Protein 3H0X (pdb70)

InterPro domains:
  IPR013126 Heat shock protein 70 family [PF00012] (52-654)
  IPR013126 Heat shock protein 70 family [PTHR19375] (52-611)
  IPR018181 Heat shock protein 70, conserved site [PS00297] (55-62)
  IPR018181 Heat shock protein 70, conserved site [PS00329] (242-255)
  IPR018181 Heat shock protein 70, conserved site [PS01036] (379-393)
  IPR029047 Heat shock protein 70kD, peptide-binding domain superfamily [G3DSA:2.60.34.10] (428-582)
  IPR029047 Heat shock protein 70kD, peptide-binding domain superfamily [SSF100920] (429-586)
  IPR029048 Heat shock protein 70kD, C-terminal domain superfamily [G3DSA:1.20.1270.10] (583-655)
  IPR029048 Heat shock protein 70kD, C-terminal domain superfamily [SSF100934] (580-661)
  IPR042050 Endoplasmic reticulum chaperone BIP, nucleotide-binding domain [cd10241] (50-425)
  IPR043129 ATPase, nucleotide binding domain [SSF53067] (50-233)
  IPR043129 ATPase, nucleotide binding domain [SSF53067] (235-427)

Radius of gyration: 16.12 Å; Cα contacts (8 Å, |Δi|>4): 324; chains: 1; bounding box: 38×28×43 Å

Secondary structure (DSSP, 8-state):
--B-SS-EEEEETTTEEEEEE-TT-BSSEEEEEEE--SSTT---EEEEEEESS-SBGGGSEEEEEEEE-------TT-S-EEEEEEE-TTSEEEEEEEETTT--EEEEEEE--TT---HHHHHHHHHHHHHTHHHHHHHHHHHH-S----

Organism: Saccharomyces cerevisiae (strain ATCC 204508 / S288c) (NCBI:txid559292)

GO terms:
  GO:0005783 endoplasmic reticulum (C, IDA)
  GO:0016887 ATP hydrolysis activity (F, IDA)
  GO:0034099 luminal surveillance complex (C, IDA)
  GO:0031204 post-translational protein targeting to membrane, translocation (P, IDA)
  GO:0070880 fungal-type cell wall beta-glucan biosynthetic process (P, IGI)
  GO:0000742 karyogamy involved in conjugation with cellular fusion (P, IMP)
  GO:0036503 ERAD pathway (P, IMP)
  GO:0031204 post-translational protein targeting to membrane, translocation (P, IMP)
  GO:0006616 SRP-dependent cotranslational protein targeting to membrane, translocation (P, IMP)
  GO:0070972 protein localization to endoplasmic reticulum (P, IMP)
  GO:0006986 response to unfolded protein (P, IMP)
  GO:0015450 protein-transporting ATPase activity (F, IDA)
  GO:0005515 protein binding (F, IPI)

Sequence (150 aa):
ADDVNALTLGIETTGGVMTPLIKRNTAIPTKKSQIFSTAVDNQPTVMIKVYEGERAMSKDNNLLGKFELTGIIPPAPRGVPQIEVTFALDANGILKVSSATDKGTGKKSESITTIITNDKGRLTQEEEIDRMVEEEAEKFASEDASIKAKVESSRNNKLEE

B-factor: mean 27.18, std 6.75, range [13.74, 62.85]

Foldseek 3Di:
DQWALWFKAWQDPLQFGDTQGHGPDHPQDKGKDKDWADAFQDFKDKTWMFTADFGGRVVTHTFDIDMQGGDGGDGTPPWIWMWMWGAHSVQKIKIKIAGPVPRRIDIDITGPPPVVDDNVRSVVRVVVNVVCVVVRVVSVCVSPDPPDDD

Solvent-accessible surface area: 8669 Å² total; per-residue (Å²): 147,82,49,2,10,9,12,0,0,5,45,31,107,35,24,3,9,28,57,10,0,152,96,107,33,72,22,101,23,150,90,51,73,69,38,39,9,38,78,80,91,36,83,42,14,79,5,46,0,19,9,3,32,43,25,14,2,172,57,20,84,78,26,10,124,26,73,0,58,44,5,68,105,22,85,109,42,85,16,84,1,54,0,20,0,32,2,53,63,128,14,64,0,103,0,24,0,35,5,127,71,78,54,88,57,75,53,38,91,26,50,8,22,137,62,156,45,79,114,99,76,21,62,142,78,25,92,94,14,117,163,55,52,91,107,7,60,61,64,75,66,134,41,78,45,188,123,102,176,203

CATH classification: 2.60.34.10

Nearest PDB structures (foldseek):
  3h0x-assembly1_A  TM=1.007E+00  e=5.805E-28  Saccharomyces cerevisiae
  4po2-assembly1_A  TM=9.477E-01  e=1.739E-20  Homo sapiens
  6jpv-assembly1_B-2  TM=8.948E-01  e=4.474E-21  Homo sapiens
  6k39-assembly1_A  TM=9.178E-01  e=3.337E-20  Homo sapiens
  7a4u-assembly1_A  TM=9.047E-01  e=6.760E-20  Cricetulus griseus

Structure (mmCIF, N/CA/C/O backbone):
data_3H0X
#
_entry.id   3H0X
#
_cell.length_a   41.846
_cell.length_b   103.113
_cell.length_c   80.792
_cell.angle_alpha   90.000
_cell.angle_beta   90.000
_cell.angle_gamma   90.000
#
_symmetry.space_group_name_H-M   'C 2 2 21'
#
loop_
_entity.id
_entity.type
_entity.pdbx_description
1 polymer '78 kDa glucose-regulated protein homolog'
2 water water
#
loop_
_atom_site.group_PDB
_atom_site.id
_atom_site.type_symbol
_atom_site.label_atom_id
_atom_site.label_alt_id
_atom_site.label_comp_id
_atom_site.label_asym_id
_atom_site.label_entity_id
_atom_site.label_seq_id
_atom_site.pdbx_PDB_ins_code
_atom_site.Cartn_x
_atom_site.Cartn_y
_atom_site.Cartn_z
_atom_site.occupancy
_atom_site.B_iso_or_equiv
_atom_site.auth_seq_id
_atom_site.auth_comp_id
_atom_site.auth_asym_id
_atom_site.auth_atom_id
_atom_site.pdbx_PDB_model_num
ATOM 1 N N . ALA A 1 3 ? 9.724 25.402 -15.991 1.00 28.93 437 ALA A N 1
ATOM 2 C CA . ALA A 1 3 ? 9.649 25.461 -14.503 1.00 28.92 437 ALA A CA 1
ATOM 3 C C . ALA A 1 3 ? 9.345 24.053 -13.914 1.00 28.68 437 ALA A C 1
ATOM 4 O O . ALA A 1 3 ? 8.163 23.707 -13.635 1.00 29.63 437 ALA A O 1
ATOM 6 N N . ASP A 1 4 ? 10.395 23.241 -13.743 1.00 27.69 438 ASP A N 1
ATOM 7 C CA A ASP A 1 4 ? 10.209 21.862 -13.278 0.60 27.46 438 ASP A CA 1
ATOM 8 C CA B ASP A 1 4 ? 10.252 21.854 -13.272 0.40 27.00 438 ASP A CA 1
ATOM 9 C C . ASP A 1 4 ? 10.040 21.756 -11.755 1.00 26.40 438 ASP A C 1
ATOM 10 O O . ASP A 1 4 ? 10.908 22.136 -10.965 1.00 24.36 438 ASP A O 1
ATOM 19 N N . VAL A 1 5 ? 8.896 21.207 -11.371 1.00 26.07 439 VAL A N 1
ATOM 20 C CA . VAL A 1 5 ? 8.477 21.094 -9.983 1.00 24.92 439 VAL A CA 1
ATOM 21 C C . VAL A 1 5 ? 7.805 19.733 -9.809 1.00 24.71 439 VAL A C 1
ATOM 22 O O . VAL A 1 5 ? 7.482 19.039 -10.801 1.00 24.99 439 VAL A O 1
ATOM 26 N N . ASN A 1 6 ? 7.573 19.349 -8.556 1.00 23.81 440 ASN A N 1
ATOM 27 C CA . ASN A 1 6 ? 6.694 18.202 -8.240 1.00 22.77 440 ASN A CA 1
ATOM 28 C C . ASN A 1 6 ? 5.210 18.590 -8.309 1.00 22.66 440 ASN A C 1
ATOM 29 O O . ASN A 1 6 ? 4.748 19.548 -7.658 1.00 22.84 440 ASN A O 1
ATOM 34 N N . ALA A 1 7 ? 4.458 17.841 -9.112 1.00 22.08 441 ALA A N 1
ATOM 35 C CA . ALA A 1 7 ? 3.024 18.102 -9.310 1.00 21.40 441 ALA A CA 1
ATOM 36 C C . ALA A 1 7 ? 2.234 18.088 -8.000 1.00 20.88 441 ALA A C 1
ATOM 37 O O . ALA A 1 7 ? 1.382 18.942 -7.786 1.00 19.35 441 ALA A O 1
ATOM 39 N N . LEU A 1 8 ? 2.539 17.097 -7.135 1.00 20.20 442 LEU A N 1
ATOM 40 C CA . LEU A 1 8 ? 1.747 16.824 -5.931 1.00 19.62 442 LEU A CA 1
ATOM 41 C C . LEU A 1 8 ? 2.647 16.744 -4.714 1.00 19.20 442 LEU A C 1
ATOM 42 O O . LEU A 1 8 ? 3.834 16.362 -4.827 1.00 19.28 442 LEU A O 1
ATOM 47 N N . THR A 1 9 ? 2.077 17.123 -3.564 1.00 18.18 443 THR A N 1
ATOM 48 C CA . THR A 1 9 ? 2.767 17.073 -2.280 1.00 18.38 443 THR A CA 1
ATOM 49 C C . THR A 1 9 ? 3.183 15.635 -1.945 1.00 19.35 443 THR A C 1
ATOM 50 O O . THR A 1 9 ? 2.413 14.722 -2.188 1.00 17.98 443 THR A O 1
ATOM 54 N N . LEU A 1 10 ? 4.382 15.488 -1.351 1.00 19.39 444 LEU A N 1
ATOM 55 C CA . LEU A 1 10 ? 4.996 14.224 -1.036 1.00 19.04 444 LEU A CA 1
ATOM 56 C C . LEU A 1 10 ? 5.301 14.253 0.465 1.00 19.67 444 LEU A C 1
ATOM 57 O O . LEU A 1 10 ? 5.823 15.260 0.980 1.00 20.35 444 LEU A O 1
ATOM 62 N N . GLY A 1 11 ? 4.884 13.201 1.193 1.00 18.57 445 GLY A N 1
ATOM 63 C CA . GLY A 1 11 ? 5.165 13.067 2.572 1.00 17.06 445 GLY A CA 1
ATOM 64 C C . GLY A 1 11 ? 5.081 11.659 3.089 1.00 17.27 445 GLY A C 1
ATOM 65 O O . GLY A 1 11 ? 5.092 10.678 2.324 1.00 14.34 445 GLY A O 1
ATOM 66 N N . ILE A 1 12 ? 5.050 11.555 4.414 1.00 17.70 446 ILE A N 1
ATOM 67 C CA . ILE A 1 12 ? 4.944 10.217 5.058 1.00 18.49 446 ILE A CA 1
ATOM 68 C C . ILE A 1 12 ? 3.803 10.195 6.050 1.00 17.87 446 ILE A C 1
ATOM 69 O O . ILE A 1 12 ? 3.348 11.242 6.526 1.00 18.43 446 ILE A O 1
ATOM 74 N N . GLU A 1 13 ? 3.342 8.997 6.387 1.00 17.47 447 GLU A N 1
ATOM 75 C CA . GLU A 1 13 ? 2.301 8.835 7.380 1.00 18.69 447 GLU A CA 1
ATOM 76 C C . GLU A 1 13 ? 2.915 8.898 8.758 1.00 20.31 447 GLU A C 1
ATOM 77 O O . GLU A 1 13 ? 3.899 8.171 9.058 1.00 21.07 447 GLU A O 1
ATOM 83 N N . THR A 1 14 ? 2.367 9.739 9.618 1.00 20.99 448 THR A N 1
ATOM 84 C CA . THR A 1 14 ? 2.820 9.778 11.013 1.00 22.31 448 THR A CA 1
ATOM 85 C C . THR A 1 14 ? 1.676 9.281 11.875 1.00 24.02 448 THR A C 1
ATOM 86 O O . THR A 1 14 ? 0.563 9.081 11.365 1.00 22.76 448 THR A O 1
ATOM 90 N N . THR A 1 15 ? 1.930 9.033 13.172 1.00 27.12 449 THR A N 1
ATOM 91 C CA . THR A 1 15 ? 0.903 8.336 13.990 1.00 28.46 449 THR A CA 1
ATOM 92 C C . THR A 1 15 ? -0.350 9.109 13.960 1.00 29.19 449 THR A C 1
ATOM 93 O O . THR A 1 15 ? -0.334 10.370 14.051 1.00 28.77 449 THR A O 1
ATOM 97 N N . GLY A 1 16 ? -1.422 8.341 13.816 1.00 28.30 450 GLY A N 1
ATOM 98 C CA . GLY A 1 16 ? -2.716 8.893 13.627 1.00 28.56 450 GLY A CA 1
ATOM 99 C C . GLY A 1 16 ? -3.266 8.631 12.266 1.00 26.97 450 GLY A C 1
ATOM 100 O O . GLY A 1 16 ? -4.393 8.966 12.022 1.00 28.31 450 GLY A O 1
ATOM 101 N N . GLY A 1 17 ? -2.455 8.103 11.351 1.00 24.93 451 GLY A N 1
ATOM 102 C CA . GLY A 1 17 ? -2.846 8.036 9.953 1.00 23.75 451 GLY A CA 1
ATOM 103 C C . GLY A 1 17 ? -2.807 9.443 9.347 1.00 22.00 451 GLY A C 1
ATOM 104 O O . GLY A 1 17 ? -3.565 9.741 8.454 1.00 21.11 451 GLY A O 1
ATOM 105 N N . VAL A 1 18 ? -1.912 10.278 9.868 1.00 22.40 452 VAL A N 1
ATOM 106 C CA . VAL A 1 18 ? -1.799 11.690 9.486 1.00 21.69 452 VAL A CA 1
ATOM 107 C C . VAL A 1 18 ? -0.742 11.852 8.388 1.00 21.75 452 VAL A C 1
ATOM 108 O O . VAL A 1 18 ? 0.312 11.278 8.466 1.00 21.34 452 VAL A O 1
ATOM 112 N N . MET A 1 19 ? -1.057 12.652 7.365 1.00 21.19 453 MET A N 1
ATOM 113 C CA . MET A 1 19 ? -0.079 13.020 6.323 1.00 21.76 453 MET A CA 1
ATOM 114 C C . MET A 1 19 ? 0.881 14.077 6.856 1.00 20.82 453 MET A C 1
ATOM 115 O O . MET A 1 19 ? 0.443 15.151 7.296 1.00 21.52 453 MET A O 1
ATOM 120 N N . THR A 1 20 ? 2.168 13.786 6.852 1.00 21.14 454 THR A N 1
ATOM 121 C CA . THR A 1 20 ? 3.226 14.773 7.169 1.00 21.86 454 THR A CA 1
ATOM 122 C C . THR A 1 20 ? 4.007 15.086 5.888 1.00 22.21 454 THR A C 1
ATOM 123 O O . THR A 1 20 ? 4.728 14.242 5.383 1.00 19.87 454 THR A O 1
ATOM 127 N N . PRO A 1 21 ? 3.837 16.308 5.351 1.00 22.26 455 PRO A N 1
ATOM 128 C CA . PRO A 1 21 ? 4.542 16.631 4.129 1.00 22.80 455 PRO A CA 1
ATOM 129 C C . PRO A 1 21 ? 6.027 16.815 4.317 1.00 22.00 455 PRO A C 1
ATOM 130 O O . PRO A 1 21 ? 6.457 17.430 5.267 1.00 20.85 455 PRO A O 1
ATOM 134 N N . LEU A 1 22 ? 6.793 16.271 3.375 1.00 22.82 456 LEU A N 1
ATOM 135 C CA . LEU A 1 22 ? 8.234 16.523 3.274 1.00 23.24 456 LEU A CA 1
ATOM 136 C C . LEU A 1 22 ? 8.531 17.504 2.112 1.00 22.95 456 LEU A C 1
ATOM 137 O O . LEU A 1 22 ? 9.371 18.374 2.253 1.00 22.69 456 LEU A O 1
ATOM 142 N N . ILE A 1 23 ? 7.882 17.314 0.959 1.00 22.24 457 ILE A N 1
ATOM 143 C CA . ILE A 1 23 ? 7.980 18.262 -0.154 1.00 21.49 457 ILE A CA 1
ATOM 144 C C . ILE A 1 23 ? 6.606 18.715 -0.571 1.00 22.10 457 ILE A C 1
ATOM 145 O O . ILE A 1 23 ? 5.847 17.964 -1.183 1.00 20.91 457 ILE A O 1
ATOM 150 N N . LYS A 1 24 ? 6.325 19.990 -0.351 1.00 22.68 458 LYS A N 1
ATOM 151 C CA . LYS A 1 24 ? 5.081 20.557 -0.783 1.00 23.99 458 LYS A CA 1
ATOM 152 C C . LYS A 1 24 ? 4.979 20.612 -2.301 1.00 23.33 458 LYS A C 1
ATOM 153 O O . LYS A 1 24 ? 5.999 20.687 -3.015 1.00 21.77 458 LYS A O 1
ATOM 159 N N . ARG A 1 25 ? 3.756 20.568 -2.801 1.00 22.22 459 ARG A N 1
ATOM 160 C CA . ARG A 1 25 ? 3.551 20.614 -4.244 1.00 23.01 459 ARG A CA 1
ATOM 161 C C . ARG A 1 25 ? 4.128 21.918 -4.796 1.00 22.48 459 ARG A C 1
ATOM 162 O O . ARG A 1 25 ? 4.197 22.918 -4.104 1.00 20.66 459 ARG A O 1
ATOM 170 N N . ASN A 1 26 ? 4.531 21.875 -6.051 1.00 22.14 460 ASN A N 1
ATOM 171 C CA . ASN A 1 26 ? 5.078 23.016 -6.728 1.00 22.43 460 ASN A CA 1
ATOM 172 C C . ASN A 1 26 ? 6.451 23.488 -6.275 1.00 22.23 460 ASN A C 1
ATOM 173 O O . ASN A 1 26 ? 6.794 24.650 -6.519 1.00 21.56 460 ASN A O 1
ATOM 178 N N . THR A 1 27 ? 7.254 22.586 -5.711 1.00 21.11 461 THR A N 1
ATOM 179 C CA . THR A 1 27 ? 8.609 22.912 -5.275 1.00 21.82 461 THR A CA 1
ATOM 180 C C . THR A 1 27 ? 9.546 22.673 -6.459 1.00 22.01 461 THR A C 1
ATOM 181 O O . THR A 1 27 ? 9.365 21.721 -7.198 1.00 21.06 461 THR A O 1
ATOM 185 N N . ALA A 1 28 ? 10.502 23.583 -6.658 1.00 22.45 462 ALA A N 1
ATOM 186 C CA . ALA A 1 28 ? 11.473 23.471 -7.743 1.00 22.77 462 ALA A CA 1
ATOM 187 C C . ALA A 1 28 ? 12.325 22.260 -7.472 1.00 23.00 462 ALA A C 1
ATOM 188 O O . ALA A 1 28 ? 12.752 22.002 -6.332 1.00 22.44 462 ALA A O 1
ATOM 190 N N . ILE A 1 29 ? 12.531 21.479 -8.521 1.00 23.41 463 ILE A N 1
ATOM 191 C CA . ILE A 1 29 ? 13.344 20.285 -8.411 1.00 24.11 463 ILE A CA 1
ATOM 192 C C . ILE A 1 29 ? 14.599 20.538 -9.281 1.00 23.71 463 ILE A C 1
ATOM 193 O O . ILE A 1 29 ? 14.525 21.246 -10.256 1.00 22.52 463 ILE A O 1
ATOM 198 N N . PRO A 1 30 ? 15.745 19.982 -8.903 1.00 23.80 464 PRO A N 1
ATOM 199 C CA . PRO A 1 30 ? 15.868 19.039 -7.798 1.00 24.48 464 PRO A CA 1
ATOM 200 C C . PRO A 1 30 ? 15.762 19.707 -6.420 1.00 24.54 464 PRO A C 1
ATOM 201 O O . PRO A 1 30 ? 15.949 20.911 -6.290 1.00 24.07 464 PRO A O 1
ATOM 205 N N . THR A 1 31 ? 15.441 18.914 -5.413 1.00 24.81 465 THR A N 1
ATOM 206 C CA . THR A 1 31 ? 15.273 19.423 -4.050 1.00 25.54 465 THR A CA 1
ATOM 207 C C . THR A 1 31 ? 15.514 18.255 -3.121 1.00 26.46 465 THR A C 1
ATOM 208 O O . THR A 1 31 ? 15.388 17.080 -3.534 1.00 26.22 465 THR A O 1
ATOM 212 N N . LYS A 1 32 ? 15.856 18.584 -1.873 1.00 25.95 466 LYS A N 1
ATOM 213 C CA . LYS A 1 32 ? 16.110 17.622 -0.834 1.00 26.51 466 LYS A CA 1
ATOM 214 C C . LYS A 1 32 ? 15.578 18.213 0.469 1.00 26.43 466 LYS A C 1
ATOM 215 O O . LYS A 1 32 ? 15.893 19.345 0.818 1.00 25.79 466 LYS A O 1
ATOM 221 N N . LYS A 1 33 ? 14.706 17.480 1.145 1.00 26.03 467 LYS A N 1
ATOM 222 C CA . LYS A 1 33 ? 14.120 17.922 2.406 1.00 25.85 467 LYS A CA 1
ATOM 223 C C . LYS A 1 33 ? 14.221 16.815 3.394 1.00 25.86 467 LYS A C 1
ATOM 224 O O . LYS A 1 33 ? 14.077 15.641 3.030 1.00 24.85 467 LYS A O 1
ATOM 230 N N . SER A 1 34 ? 14.462 17.192 4.640 1.00 25.37 468 SER A N 1
ATOM 231 C CA . SER A 1 34 ? 14.660 16.217 5.718 1.00 26.65 468 SER A CA 1
ATOM 232 C C . SER A 1 34 ? 13.923 16.665 6.949 1.00 26.50 468 SER A C 1
ATOM 233 O O . SER A 1 34 ? 13.770 17.865 7.176 1.00 25.78 468 SER A O 1
ATOM 236 N N . GLN A 1 35 ? 13.470 15.702 7.733 1.00 25.69 469 GLN A N 1
ATOM 237 C CA . GLN A 1 35 ? 12.888 15.947 9.040 1.00 26.47 469 GLN A CA 1
ATOM 238 C C . GLN A 1 35 ? 13.184 14.785 9.969 1.00 25.72 469 GLN A C 1
ATOM 239 O O . GLN A 1 35 ? 13.437 13.650 9.511 1.00 24.41 469 GLN A O 1
ATOM 245 N N . ILE A 1 36 ? 13.070 15.052 11.271 1.00 25.01 470 ILE A N 1
ATOM 246 C CA . ILE A 1 36 ? 13.398 14.060 12.274 1.00 25.64 470 ILE A CA 1
ATOM 247 C C . ILE A 1 36 ? 12.140 13.553 12.916 1.00 25.25 470 ILE A C 1
ATOM 248 O O . ILE A 1 36 ? 11.210 14.323 13.217 1.00 24.45 470 ILE A O 1
ATOM 253 N N . PHE A 1 37 ? 12.084 12.228 13.059 1.00 23.99 471 PHE A N 1
ATOM 254 C CA . PHE A 1 37 ? 10.922 11.543 13.633 1.00 24.47 471 PHE A CA 1
ATOM 255 C C . PHE A 1 37 ? 11.444 10.617 14.721 1.00 24.75 471 PHE A C 1
ATOM 256 O O . PHE A 1 37 ? 12.651 10.351 14.778 1.00 26.39 471 PHE A O 1
ATOM 264 N N . SER A 1 38 ? 10.547 10.137 15.565 1.00 25.00 472 SER A N 1
ATOM 265 C CA . SER A 1 38 ? 10.908 9.172 16.599 1.00 25.71 472 SER A CA 1
ATOM 266 C C . SER A 1 38 ? 9.888 8.086 16.594 1.00 25.68 472 SER A C 1
ATOM 267 O O . SER A 1 38 ? 8.971 8.087 15.773 1.00 25.97 472 SER A O 1
ATOM 270 N N . THR A 1 39 ? 10.052 7.144 17.507 1.00 25.69 473 THR A N 1
ATOM 271 C CA . THR A 1 39 ? 9.126 6.030 17.677 1.00 25.48 473 THR A CA 1
ATOM 272 C C . THR A 1 39 ? 7.940 6.467 18.484 1.00 25.55 473 THR A C 1
ATOM 273 O O . THR A 1 39 ? 8.033 7.463 19.220 1.00 26.63 473 THR A O 1
ATOM 277 N N . ALA A 1 40 ? 6.863 5.669 18.412 1.00 24.72 474 ALA A N 1
ATOM 278 C CA . ALA A 1 40 ? 5.558 5.951 19.041 1.00 24.91 474 ALA A CA 1
ATOM 279 C C . ALA A 1 40 ? 5.243 5.201 20.303 1.00 24.32 474 ALA A C 1
ATOM 280 O O . ALA A 1 40 ? 4.393 5.641 21.085 1.00 25.87 474 ALA A O 1
ATOM 282 N N . VAL A 1 41 ? 5.858 4.041 20.496 1.00 23.52 475 VAL A N 1
ATOM 283 C CA . VAL A 1 41 ? 5.657 3.268 21.701 1.00 22.67 475 VAL A CA 1
ATOM 284 C C . VAL A 1 41 ? 7.052 2.870 22.237 1.00 21.97 475 VAL A C 1
ATOM 285 O O . VAL A 1 41 ? 8.027 2.833 21.506 1.00 20.97 475 VAL A O 1
ATOM 289 N N . ASP A 1 42 ? 7.119 2.555 23.511 1.00 22.27 476 ASP A N 1
ATOM 290 C CA . ASP A 1 42 ? 8.404 2.204 24.142 1.00 22.04 476 ASP A CA 1
ATOM 291 C C . ASP A 1 42 ? 8.943 0.878 23.605 1.00 22.43 476 ASP A C 1
ATOM 292 O O . ASP A 1 42 ? 8.159 -0.085 23.391 1.00 22.90 476 ASP A O 1
ATOM 297 N N . ASN A 1 43 ? 10.260 0.824 23.379 1.00 21.53 477 ASN A N 1
ATOM 298 C CA . ASN A 1 43 ? 10.940 -0.362 22.895 1.00 21.39 477 ASN A CA 1
ATOM 299 C C . ASN A 1 43 ? 10.582 -0.779 21.485 1.00 21.86 477 ASN A C 1
ATOM 300 O O . ASN A 1 43 ? 10.766 -1.924 21.104 1.00 20.66 477 ASN A O 1
ATOM 305 N N . GLN A 1 44 ? 10.081 0.177 20.725 1.00 22.32 478 GLN A N 1
ATOM 306 C CA . GLN A 1 44 ? 9.667 -0.066 19.335 1.00 22.69 478 GLN A CA 1
ATOM 307 C C . GLN A 1 44 ? 10.895 -0.458 18.499 1.00 22.89 478 GLN A C 1
ATOM 308 O O . GLN A 1 44 ? 11.834 0.312 18.377 1.00 22.45 478 GL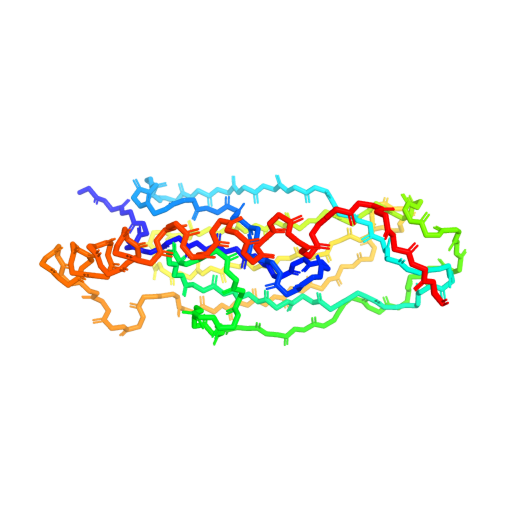N A O 1
ATOM 314 N N . PRO A 1 45 ? 10.866 -1.659 17.913 1.00 23.21 479 PRO A N 1
ATOM 315 C CA . PRO A 1 45 ? 12.025 -2.161 17.214 1.00 23.90 479 PRO A CA 1
ATOM 316 C C . PRO A 1 45 ? 12.141 -1.716 15.779 1.00 23.11 479 PRO A C 1
ATOM 317 O O . PRO A 1 45 ? 13.216 -1.819 15.219 1.00 24.13 479 PRO A O 1
ATOM 321 N N . THR A 1 46 ? 11.043 -1.302 15.150 1.00 23.66 480 THR A N 1
ATOM 322 C CA . THR A 1 46 ? 11.112 -0.852 13.752 1.00 23.19 480 THR A CA 1
ATOM 323 C C . THR A 1 46 ? 10.179 0.349 13.554 1.00 22.25 480 THR A C 1
ATOM 324 O O . THR A 1 46 ? 9.215 0.529 14.304 1.00 21.57 480 THR A O 1
ATOM 328 N N . VAL A 1 47 ? 10.480 1.179 12.567 1.00 22.42 481 VAL A N 1
ATOM 329 C CA . VAL A 1 47 ? 9.550 2.223 12.167 1.00 22.39 481 VAL A CA 1
ATOM 330 C C . VAL A 1 47 ? 9.108 1.987 10.717 1.00 22.50 481 VAL A C 1
ATOM 331 O O . VAL A 1 47 ? 9.935 1.656 9.800 1.00 21.94 481 VAL A O 1
ATOM 335 N N . MET A 1 48 ? 7.814 2.215 10.524 1.00 21.41 482 MET A N 1
ATOM 336 C CA . MET A 1 48 ? 7.176 2.061 9.221 1.00 22.40 482 MET A CA 1
ATOM 337 C C . MET A 1 48 ? 7.224 3.368 8.418 1.00 20.55 482 MET A C 1
ATOM 338 O O . MET A 1 48 ? 6.789 4.426 8.889 1.00 21.82 482 MET A O 1
ATOM 343 N N . ILE A 1 49 ? 7.849 3.321 7.245 1.00 19.08 483 ILE A N 1
ATOM 344 C CA . ILE A 1 49 ? 7.910 4.457 6.348 1.00 18.01 483 ILE A CA 1
ATOM 345 C C . ILE A 1 49 ? 6.942 4.275 5.165 1.00 18.35 483 ILE A C 1
ATOM 346 O O . ILE A 1 49 ? 7.232 3.522 4.221 1.00 17.30 483 ILE A O 1
ATOM 351 N N . LYS A 1 50 ? 5.808 4.963 5.240 1.00 17.67 484 LYS A N 1
ATOM 352 C CA . LYS A 1 50 ? 4.800 4.929 4.158 1.00 17.55 484 LYS A CA 1
ATOM 353 C C . LYS A 1 50 ? 4.842 6.266 3.431 1.00 18.04 484 LYS A C 1
ATOM 354 O O . LYS A 1 50 ? 4.539 7.295 4.039 1.00 17.71 484 LYS A O 1
ATOM 360 N N . VAL A 1 51 ? 5.177 6.238 2.143 1.00 17.10 485 VAL A N 1
ATOM 361 C CA . VAL A 1 51 ? 5.377 7.442 1.349 1.00 16.65 485 VAL A CA 1
ATOM 362 C C . VAL A 1 51 ? 4.105 7.687 0.539 1.00 16.68 485 VAL A C 1
ATOM 363 O O . VAL A 1 51 ? 3.672 6.811 -0.192 1.00 16.24 485 VAL A O 1
ATOM 367 N N . TYR A 1 52 ? 3.505 8.850 0.726 1.00 15.96 486 TYR A N 1
ATOM 368 C CA . TYR A 1 52 ? 2.255 9.194 0.127 1.00 17.58 486 TYR A CA 1
ATOM 369 C C . TYR A 1 52 ? 2.425 10.438 -0.736 1.00 17.48 486 TYR A C 1
ATOM 370 O O . TYR A 1 52 ? 3.236 11.325 -0.441 1.00 16.75 486 TYR A O 1
ATOM 379 N N . GLU A 1 53 ? 1.564 10.522 -1.747 1.00 16.95 487 GLU A N 1
ATOM 380 C CA . GLU A 1 53 ? 1.479 11.650 -2.601 1.00 17.50 487 GLU A CA 1
ATOM 381 C C . GLU A 1 53 ? 0.023 12.147 -2.623 1.00 17.80 487 GLU A C 1
ATOM 382 O O . GLU A 1 53 ? -0.914 11.362 -2.867 1.00 17.92 487 GLU A O 1
ATOM 388 N N . GLY A 1 54 ? -0.165 13.443 -2.395 1.00 18.67 488 GLY A N 1
ATOM 389 C CA . GLY A 1 54 ? -1.469 14.051 -2.539 1.00 18.53 488 GLY A CA 1
ATOM 390 C C . GLY A 1 54 ? -1.683 15.163 -1.527 1.00 19.94 488 GLY A C 1
ATOM 391 O O . GLY A 1 54 ? -0.802 15.445 -0.682 1.00 18.27 488 GLY A O 1
ATOM 392 N N . GLU A 1 55 ? -2.850 15.797 -1.613 1.00 19.88 489 GLU A N 1
ATOM 393 C CA . GLU A 1 55 ? -3.066 17.077 -0.945 1.00 20.61 489 GLU A CA 1
ATOM 394 C C . GLU A 1 55 ? -3.993 16.975 0.256 1.00 21.07 489 GLU A C 1
ATOM 395 O O . GLU A 1 55 ? -4.268 17.998 0.878 1.00 19.58 489 GLU A O 1
ATOM 401 N N . ARG A 1 56 ? -4.419 15.759 0.614 1.00 19.36 490 ARG A N 1
ATOM 402 C CA . ARG A 1 56 ? -5.355 15.579 1.727 1.00 19.38 490 ARG A CA 1
ATOM 403 C C . ARG A 1 56 ? -4.617 15.456 3.068 1.00 19.67 490 ARG A C 1
ATOM 404 O O . ARG A 1 56 ? -3.446 15.134 3.086 1.00 19.78 490 ARG A O 1
ATOM 412 N N . ALA A 1 57 ? -5.324 15.696 4.165 1.00 18.68 491 ALA A N 1
ATOM 413 C CA . ALA A 1 57 ? -4.740 15.725 5.511 1.00 19.60 491 ALA A CA 1
ATOM 414 C C . ALA A 1 57 ? -4.412 14.324 6.102 1.00 20.43 491 ALA A C 1
ATOM 415 O O . ALA A 1 57 ? -3.426 14.184 6.807 1.00 19.90 491 ALA A O 1
ATOM 417 N N . MET A 1 58 ? -5.233 13.328 5.787 1.00 21.21 492 MET A N 1
ATOM 418 C CA . MET A 1 58 ? -5.069 11.981 6.307 1.00 22.18 492 MET A CA 1
ATOM 419 C C . MET A 1 58 ? -4.510 11.045 5.231 1.00 23.57 492 MET A C 1
ATOM 420 O O . MET A 1 58 ? -4.935 11.078 4.097 1.00 23.03 492 MET A O 1
ATOM 425 N N . SER A 1 59 ? -3.542 10.216 5.618 1.00 24.24 493 SER A N 1
ATOM 426 C CA . SER A 1 59 ? -2.729 9.501 4.617 1.00 27.30 493 SER A CA 1
ATOM 427 C C . SER A 1 59 ? -3.600 8.604 3.788 1.00 27.86 493 SER A C 1
ATOM 428 O O . SER A 1 59 ? -3.419 8.466 2.588 1.00 28.65 493 SER A O 1
ATOM 431 N N . LYS A 1 60 ? -4.650 8.093 4.388 1.00 29.31 494 LYS A N 1
ATOM 432 C CA . LYS A 1 60 ? -5.529 7.208 3.663 1.00 29.46 494 LYS A CA 1
ATOM 433 C C . LYS A 1 60 ? -6.255 7.842 2.484 1.00 28.54 494 LYS A C 1
ATOM 434 O O . LYS A 1 60 ? -6.751 7.128 1.611 1.00 27.66 494 LYS A O 1
ATOM 440 N N . ASP A 1 61 ? -6.324 9.175 2.426 1.00 25.88 495 ASP A N 1
ATOM 441 C CA . ASP A 1 61 ? -6.973 9.845 1.318 1.00 25.01 495 ASP A CA 1
ATOM 442 C C . ASP A 1 61 ? -5.981 10.258 0.255 1.00 23.09 495 ASP A C 1
ATOM 443 O O . ASP A 1 61 ? -6.342 10.887 -0.715 1.00 20.99 495 ASP A O 1
ATOM 448 N N . ASN A 1 62 ? -4.716 9.924 0.463 1.00 21.64 496 ASN A N 1
ATOM 449 C CA . ASN A 1 62 ? -3.670 10.193 -0.520 1.00 19.87 496 ASN A CA 1
ATOM 450 C C . ASN A 1 62 ? -3.235 8.863 -1.156 1.00 21.08 496 ASN A C 1
ATOM 451 O O . ASN A 1 62 ? -3.779 7.790 -0.817 1.00 19.79 496 ASN A O 1
ATOM 456 N N . ASN A 1 63 ? -2.264 8.926 -2.069 1.00 20.28 497 ASN A N 1
ATOM 457 C CA . ASN A 1 63 ? -1.879 7.783 -2.888 1.00 20.80 497 ASN A CA 1
ATOM 458 C C . ASN A 1 63 ? -0.547 7.232 -2.341 1.00 18.96 497 ASN A C 1
ATOM 459 O O . ASN A 1 63 ? 0.435 7.951 -2.263 1.00 18.88 497 ASN A O 1
ATOM 464 N N . LEU A 1 64 ? -0.531 5.963 -1.969 1.00 18.62 498 LEU A N 1
ATOM 465 C CA . LEU A 1 64 ? 0.664 5.299 -1.435 1.00 17.79 498 LEU A CA 1
ATOM 466 C C . LEU A 1 64 ? 1.649 4.988 -2.563 1.00 17.58 498 LEU A C 1
ATOM 467 O O . LEU A 1 64 ? 1.370 4.160 -3.466 1.00 16.98 498 LEU A O 1
ATOM 472 N N . LEU A 1 65 ? 2.807 5.607 -2.481 1.00 17.25 499 LEU A N 1
ATOM 473 C CA . LEU A 1 65 ? 3.859 5.361 -3.494 1.00 17.91 499 LEU A CA 1
ATOM 474 C C . LEU A 1 65 ? 4.896 4.310 -3.097 1.00 17.81 499 LEU A C 1
ATOM 475 O O . LEU A 1 65 ? 5.542 3.741 -3.956 1.00 17.72 499 LEU A O 1
ATOM 480 N N . GLY A 1 66 ? 5.102 4.126 -1.803 1.00 17.11 500 GLY A N 1
ATOM 481 C CA . GLY A 1 66 ? 6.184 3.338 -1.301 1.00 18.19 500 GLY A CA 1
ATOM 482 C C . GLY A 1 66 ? 5.967 3.014 0.145 1.00 18.12 500 GLY A C 1
ATOM 483 O O . GLY A 1 66 ? 5.266 3.751 0.865 1.00 18.28 500 GLY A O 1
ATOM 484 N N . LYS A 1 67 ? 6.522 1.873 0.552 1.00 18.67 501 LYS A N 1
ATOM 485 C CA . LYS A 1 67 ? 6.389 1.376 1.909 1.00 18.34 501 LYS A CA 1
ATOM 486 C C . LYS A 1 67 ? 7.566 0.496 2.268 1.00 17.60 501 LYS A C 1
ATOM 487 O O . LYS A 1 67 ? 7.847 -0.524 1.615 1.00 16.40 501 LYS A O 1
ATOM 493 N N . PHE A 1 68 ? 8.198 0.847 3.370 1.00 16.77 502 PHE A N 1
ATOM 494 C CA . PHE A 1 68 ? 9.334 0.058 3.862 1.00 18.49 502 PHE A CA 1
ATOM 495 C C . PHE A 1 68 ? 9.560 0.294 5.313 1.00 19.52 502 PHE A C 1
ATOM 496 O O . PHE A 1 68 ? 8.985 1.223 5.893 1.00 20.02 502 PHE A O 1
ATOM 504 N N . GLU A 1 69 ? 10.389 -0.546 5.941 1.00 21.36 503 GLU A N 1
ATOM 505 C CA . GLU A 1 69 ? 10.693 -0.324 7.361 1.00 22.80 503 GLU A CA 1
ATOM 506 C C . GLU A 1 69 ? 12.163 -0.028 7.605 1.00 23.02 503 GLU A C 1
ATOM 507 O O . GLU A 1 69 ? 13.014 -0.476 6.845 1.00 23.52 503 GLU A O 1
ATOM 513 N N . LEU A 1 70 ? 12.454 0.719 8.669 1.00 22.76 504 LEU A N 1
ATOM 514 C CA . LEU A 1 70 ? 13.818 0.747 9.230 1.00 23.74 504 LEU A CA 1
ATOM 515 C C . LEU A 1 70 ? 13.757 -0.115 10.463 1.00 24.31 504 LEU A C 1
ATOM 516 O O . LEU A 1 70 ? 13.009 0.202 11.412 1.00 24.55 504 LEU A O 1
ATOM 521 N 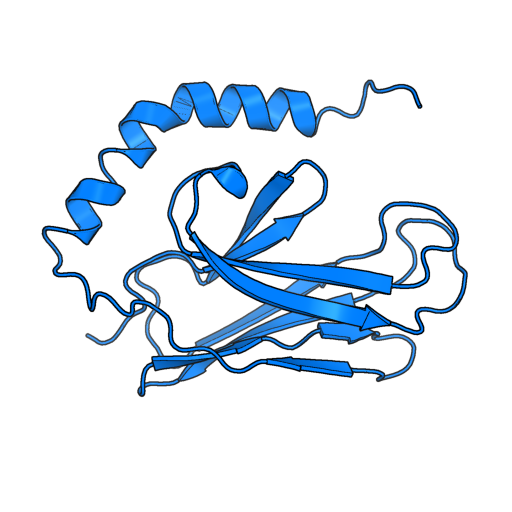N . THR A 1 71 ? 14.486 -1.234 10.425 1.00 24.95 505 THR A N 1
ATOM 522 C CA . THR A 1 71 ? 14.402 -2.239 11.489 1.00 26.20 505 THR A CA 1
ATOM 523 C C . THR A 1 71 ? 15.622 -2.078 12.368 1.00 26.82 505 THR A C 1
ATOM 524 O O . THR A 1 71 ? 16.493 -1.269 12.076 1.00 26.33 505 THR A O 1
ATOM 528 N N . GLY A 1 72 ? 15.691 -2.842 13.448 1.00 28.78 506 GLY A N 1
ATOM 529 C CA . GLY A 1 72 ? 16.875 -2.793 14.321 1.00 28.88 506 GLY A CA 1
ATOM 530 C C . GLY A 1 72 ? 17.061 -1.503 15.091 1.00 29.35 506 GLY A C 1
ATOM 531 O O . GLY A 1 72 ? 18.210 -1.061 15.350 1.00 30.26 506 GLY A O 1
ATOM 532 N N . ILE A 1 73 ? 15.957 -0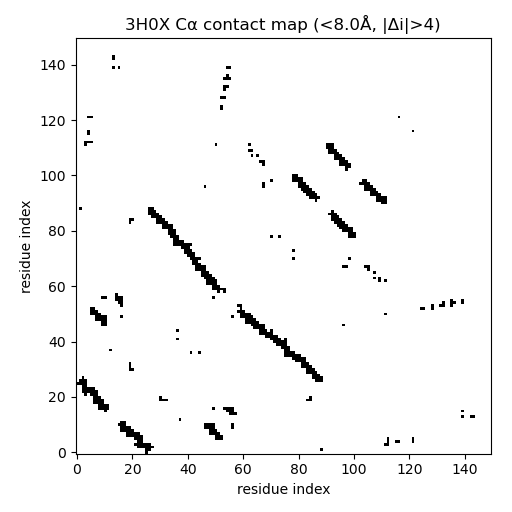.875 15.477 1.00 28.54 507 ILE A N 1
ATOM 533 C CA A ILE A 1 73 ? 16.037 0.280 16.361 0.60 28.51 507 ILE A CA 1
ATOM 534 C CA B ILE A 1 73 ? 16.042 0.280 16.366 0.40 28.58 507 ILE A CA 1
ATOM 535 C C . ILE A 1 73 ? 16.268 -0.266 17.772 1.00 28.23 507 ILE A C 1
ATOM 536 O O . ILE A 1 73 ? 15.485 -1.080 18.250 1.00 27.75 507 ILE A O 1
ATOM 545 N N . PRO A 1 74 ? 17.353 0.177 18.441 1.00 28.76 508 PRO A N 1
ATOM 546 C CA . PRO A 1 74 ? 17.521 -0.339 19.806 1.00 28.48 508 PRO A CA 1
ATOM 547 C C . PRO A 1 74 ? 16.387 0.069 20.757 1.00 27.09 508 PRO A C 1
ATOM 548 O O . PRO A 1 74 ? 15.909 1.174 20.679 1.00 25.90 508 PRO A O 1
ATOM 552 N N . PRO A 1 75 ? 15.988 -0.822 21.672 1.00 26.51 509 PRO A N 1
ATOM 553 C CA . PRO A 1 75 ? 15.031 -0.537 22.729 1.00 26.53 509 PRO A CA 1
ATOM 554 C C . PRO A 1 75 ? 15.318 0.777 23.431 1.00 25.73 509 PRO A C 1
ATOM 555 O O . PRO A 1 75 ? 16.436 1.010 23.844 1.00 24.19 509 PRO A O 1
ATOM 559 N N . ALA A 1 76 ? 14.320 1.653 23.465 1.00 25.07 510 ALA A N 1
ATOM 560 C CA . ALA A 1 76 ? 14.402 2.959 24.100 1.00 24.93 510 ALA A CA 1
ATOM 561 C C . ALA A 1 76 ? 12.978 3.465 24.381 1.00 25.30 510 ALA A C 1
ATOM 562 O O . ALA A 1 76 ? 12.009 3.001 23.738 1.00 25.59 510 ALA A O 1
ATOM 564 N N . PRO A 1 77 ? 12.837 4.398 25.337 1.00 25.05 511 PRO A N 1
ATOM 565 C CA . PRO A 1 77 ? 11.553 5.066 25.565 1.00 24.90 511 PRO A CA 1
ATOM 566 C C . PRO A 1 77 ? 10.950 5.646 24.267 1.00 24.56 511 PRO A C 1
ATOM 567 O O . PRO A 1 77 ? 11.678 6.128 23.406 1.00 23.27 511 PRO A O 1
ATOM 571 N N . ARG A 1 78 ? 9.629 5.619 24.145 1.00 26.21 512 ARG A N 1
ATOM 572 C CA . ARG A 1 78 ? 8.994 6.263 23.010 1.00 27.57 512 ARG A CA 1
ATOM 573 C C . ARG A 1 78 ? 9.490 7.697 22.927 1.00 28.22 512 ARG A C 1
ATOM 574 O O . ARG A 1 78 ? 9.683 8.356 23.973 1.00 28.58 512 ARG A O 1
ATOM 582 N N . GLY A 1 79 ? 9.797 8.156 21.717 1.00 28.01 513 GLY A N 1
ATOM 583 C CA . GLY A 1 79 ? 10.187 9.547 21.499 1.00 27.94 513 GLY A CA 1
ATOM 584 C C . GLY A 1 79 ? 11.674 9.793 21.609 1.00 28.23 513 GLY A C 1
ATOM 585 O O . GLY A 1 79 ? 12.136 10.865 21.255 1.00 29.24 513 GLY A O 1
ATOM 586 N N . VAL A 1 80 ? 12.445 8.825 22.099 1.00 27.92 514 VAL A N 1
ATOM 587 C CA . VAL A 1 80 ? 13.909 9.004 22.219 1.00 27.73 514 VAL A CA 1
ATOM 588 C C . VAL A 1 80 ? 14.693 8.792 20.904 1.00 28.49 514 VAL A C 1
ATOM 589 O O . VAL A 1 80 ? 15.531 9.629 20.544 1.00 28.49 514 VAL A O 1
ATOM 593 N N . PRO A 1 81 ? 14.430 7.686 20.162 1.00 27.50 515 PRO A N 1
ATOM 594 C CA . PRO A 1 81 ? 15.194 7.511 18.920 1.00 27.44 515 PRO A CA 1
ATOM 595 C C . PRO A 1 81 ? 15.025 8.703 17.960 1.00 27.52 515 PRO A C 1
ATOM 596 O O . PRO A 1 81 ? 14.054 9.389 18.032 1.00 26.99 515 PRO A O 1
ATOM 600 N N . GLN A 1 82 ? 16.023 8.963 17.130 1.00 28.65 516 GLN A N 1
ATOM 601 C CA . GLN A 1 82 ? 16.015 10.113 16.257 1.00 29.06 516 GLN A CA 1
ATOM 602 C C . GLN A 1 82 ? 16.256 9.534 14.879 1.00 28.19 516 GLN A C 1
ATOM 603 O O . GLN A 1 82 ? 17.321 9.056 14.552 1.00 27.65 516 GLN A O 1
ATOM 609 N N . ILE A 1 83 ? 15.170 9.504 14.113 1.00 27.91 517 ILE A N 1
ATOM 610 C CA . ILE A 1 83 ? 15.169 8.941 12.803 1.00 27.54 517 ILE A CA 1
ATOM 611 C C . ILE A 1 83 ? 14.990 10.078 11.792 1.00 26.81 517 ILE A C 1
ATOM 612 O O . ILE A 1 83 ? 13.940 10.704 11.706 1.00 26.10 517 ILE A O 1
ATOM 617 N N . GLU A 1 84 ? 16.002 10.288 10.979 1.00 26.78 518 GLU A N 1
ATOM 618 C CA . GLU A 1 84 ? 15.924 11.309 9.952 1.00 26.25 518 GLU A CA 1
ATOM 619 C C . GLU A 1 84 ? 15.367 10.734 8.670 1.00 25.27 518 GLU A C 1
ATOM 620 O O . GLU A 1 84 ? 15.939 9.786 8.101 1.00 26.76 518 GLU A O 1
ATOM 626 N N . VAL A 1 85 ? 14.250 11.300 8.230 1.00 22.71 519 VAL A N 1
ATOM 627 C CA . VAL A 1 85 ? 13.679 10.914 6.953 1.00 21.38 519 VAL A CA 1
ATOM 628 C C . VAL A 1 85 ? 13.993 12.034 5.946 1.00 20.95 519 VAL A C 1
ATOM 629 O O . VAL A 1 85 ? 13.757 13.202 6.224 1.00 18.65 519 VAL A O 1
ATOM 633 N N . THR A 1 86 ? 14.587 11.641 4.817 1.00 20.75 520 THR A N 1
ATOM 634 C CA . THR A 1 86 ? 14.943 12.537 3.768 1.00 20.96 520 THR A CA 1
ATOM 635 C C . THR A 1 86 ? 14.227 12.138 2.487 1.00 20.65 520 THR A C 1
ATOM 636 O O . THR A 1 86 ? 14.215 10.953 2.084 1.00 19.56 520 THR A O 1
ATOM 640 N N . PHE A 1 87 ? 13.679 13.147 1.842 1.00 19.53 521 PHE A N 1
ATOM 641 C CA . PHE A 1 87 ? 13.122 13.006 0.491 1.00 20.67 521 PHE A CA 1
ATOM 642 C C . PHE A 1 87 ? 14.036 13.768 -0.496 1.00 21.23 521 PHE A C 1
ATOM 643 O O . PHE A 1 87 ? 14.231 14.969 -0.347 1.00 21.77 521 PHE A O 1
ATOM 651 N N . ALA A 1 88 ? 14.588 13.084 -1.488 1.00 21.04 522 ALA A N 1
ATOM 652 C CA . ALA A 1 88 ? 15.437 13.763 -2.485 1.00 21.98 522 ALA A CA 1
ATOM 653 C C . ALA A 1 88 ? 14.857 13.519 -3.884 1.00 22.15 522 ALA A C 1
ATOM 654 O O . ALA A 1 88 ? 14.707 12.370 -4.360 1.00 20.41 522 ALA A O 1
ATOM 656 N N . LEU A 1 89 ? 14.468 14.609 -4.509 1.00 23.05 523 LEU A N 1
ATOM 657 C CA . LEU A 1 89 ? 13.733 14.530 -5.754 1.00 25.57 523 LEU A CA 1
ATOM 658 C C . LEU A 1 89 ? 14.576 15.136 -6.876 1.00 26.38 523 LEU A C 1
ATOM 659 O O . LEU A 1 89 ? 14.883 16.331 -6.842 1.00 26.41 523 LEU A O 1
ATOM 664 N N . ASP A 1 90 ? 14.948 14.309 -7.860 1.00 28.02 524 ASP A N 1
ATOM 665 C CA . ASP A 1 90 ? 15.819 14.792 -8.953 1.00 29.36 524 ASP A CA 1
ATOM 666 C C . ASP A 1 90 ? 15.031 15.371 -10.131 1.00 30.14 524 ASP A C 1
ATOM 667 O O . ASP A 1 90 ? 13.801 15.303 -10.169 1.00 30.58 524 ASP A O 1
ATOM 672 N N . ALA A 1 91 ? 15.750 15.943 -11.087 1.00 31.55 525 ALA A N 1
ATOM 673 C CA . ALA A 1 91 ? 15.114 16.550 -12.258 1.00 32.56 525 ALA A CA 1
ATOM 674 C C . ALA A 1 91 ? 14.416 15.485 -13.119 1.00 33.12 525 ALA A C 1
ATOM 675 O O . ALA A 1 91 ? 13.503 15.784 -13.883 1.00 33.89 525 ALA A O 1
ATOM 677 N N . ASN A 1 92 ? 14.848 14.237 -12.973 1.00 33.40 526 ASN A N 1
ATOM 678 C CA . ASN A 1 92 ? 14.359 13.148 -13.805 1.00 33.53 526 ASN A CA 1
ATOM 679 C C . ASN A 1 92 ? 13.153 12.435 -13.199 1.00 33.28 526 ASN A C 1
ATOM 680 O O . ASN A 1 92 ? 12.684 11.427 -13.735 1.00 34.08 526 ASN A O 1
ATOM 685 N N . GLY A 1 93 ? 12.659 12.982 -12.087 1.00 32.04 527 GLY A N 1
ATOM 686 C CA . GLY A 1 93 ? 11.450 12.493 -11.418 1.00 31.23 527 GLY A CA 1
ATOM 687 C C . GLY A 1 93 ? 11.628 11.215 -10.622 1.00 29.58 527 GLY A C 1
ATOM 688 O O . GLY A 1 93 ? 10.672 10.434 -10.487 1.00 29.55 527 GLY A O 1
ATOM 689 N N . ILE A 1 94 ? 12.850 10.991 -10.145 1.00 27.83 528 ILE A N 1
ATOM 690 C CA . ILE A 1 94 ? 13.158 9.895 -9.264 1.00 26.96 528 ILE A CA 1
ATOM 691 C C . ILE A 1 94 ? 13.261 10.487 -7.867 1.00 25.39 528 ILE A C 1
ATOM 692 O O . ILE A 1 94 ? 14.041 11.382 -7.638 1.00 24.96 528 ILE A O 1
ATOM 697 N N . LEU A 1 95 ? 12.377 10.022 -6.979 1.00 24.75 529 LEU A N 1
ATOM 698 C CA . LEU A 1 95 ? 12.351 10.367 -5.567 1.00 23.16 529 LEU A CA 1
ATOM 699 C C . LEU A 1 95 ? 13.054 9.265 -4.797 1.00 23.31 529 LEU A C 1
ATOM 700 O O . LEU A 1 95 ? 12.651 8.086 -4.878 1.00 23.21 529 LEU A O 1
ATOM 705 N N . LYS A 1 96 ? 14.117 9.630 -4.073 1.00 23.05 530 LYS A N 1
ATOM 706 C CA . LYS A 1 96 ? 14.748 8.726 -3.121 1.00 23.13 530 LYS A CA 1
ATOM 707 C C . LYS A 1 96 ? 14.322 9.111 -1.703 1.00 22.20 530 LYS A C 1
ATOM 708 O O . LYS A 1 96 ? 14.420 10.273 -1.259 1.00 22.12 530 LYS A O 1
ATOM 714 N N . VAL A 1 97 ? 13.835 8.108 -0.993 1.00 20.93 531 VAL A N 1
ATOM 715 C CA . VAL A 1 97 ? 13.365 8.328 0.357 1.00 20.03 531 VAL A CA 1
ATOM 716 C C . VAL A 1 97 ? 14.237 7.438 1.203 1.00 20.53 531 VAL A C 1
ATOM 717 O O . VAL A 1 97 ? 14.325 6.224 0.933 1.00 21.17 531 VAL A O 1
ATOM 721 N N . SER A 1 98 ? 14.909 8.072 2.165 1.00 20.18 532 SER A N 1
ATOM 722 C CA A SER A 1 98 ? 15.7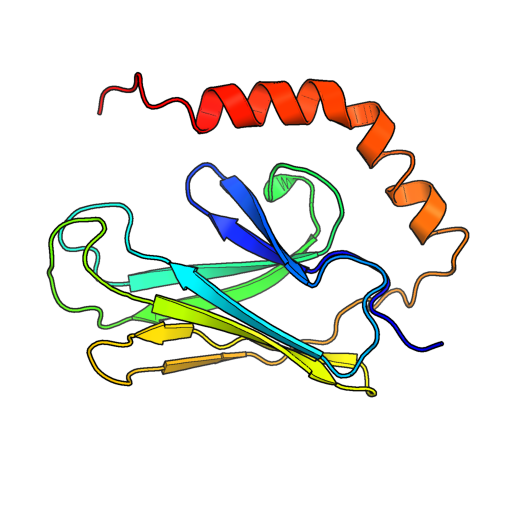97 7.387 3.096 0.50 20.43 532 SER A CA 1
ATOM 723 C CA B SER A 1 98 ? 15.803 7.397 3.094 0.50 20.27 532 SER A CA 1
ATOM 724 C C . SER A 1 98 ? 15.357 7.614 4.541 1.00 20.55 532 SER A C 1
ATOM 725 O O . SER A 1 98 ? 14.807 8.618 4.877 1.00 20.25 532 SER A O 1
ATOM 730 N N . ALA A 1 99 ? 15.568 6.619 5.391 1.00 21.65 533 ALA A N 1
ATOM 731 C CA . ALA A 1 99 ? 15.272 6.732 6.809 1.00 22.21 533 ALA A CA 1
ATOM 732 C C . ALA A 1 99 ? 16.528 6.259 7.494 1.00 23.36 533 ALA A C 1
ATOM 733 O O . ALA A 1 99 ? 16.995 5.143 7.239 1.00 21.55 533 ALA A O 1
ATOM 735 N N . THR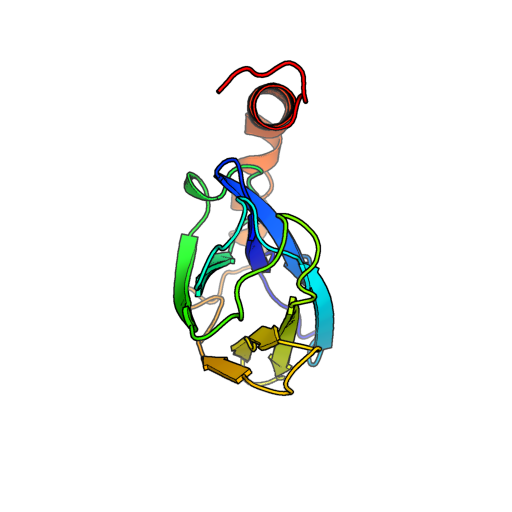 A 1 100 ? 17.062 7.100 8.373 1.00 24.65 534 THR A N 1
ATOM 736 C CA . THR A 1 100 ? 18.359 6.802 9.020 1.00 25.13 534 THR A CA 1
ATOM 737 C C . THR A 1 100 ? 18.286 6.944 10.513 1.00 25.75 534 THR A C 1
ATOM 738 O O . THR A 1 100 ? 17.824 7.959 11.005 1.00 24.41 534 THR A O 1
ATOM 742 N N . ASP A 1 101 ? 18.704 5.919 11.256 1.00 27.22 535 ASP A N 1
ATOM 743 C CA . ASP A 1 101 ? 18.700 6.053 12.714 1.00 28.65 535 ASP A CA 1
ATOM 744 C C . ASP A 1 101 ? 19.925 6.882 13.102 1.00 29.16 535 ASP A C 1
ATOM 745 O O . ASP A 1 101 ? 21.057 6.451 12.892 1.00 29.60 535 ASP A O 1
ATOM 750 N N . LYS A 1 102 ? 19.708 8.077 13.626 1.00 29.39 536 LYS A N 1
ATOM 751 C CA . LYS A 1 102 ? 20.850 8.966 13.835 1.00 31.16 536 LYS A CA 1
ATOM 752 C C . LYS A 1 102 ? 21.788 8.483 14.960 1.00 31.70 536 LYS A C 1
ATOM 753 O O . LYS A 1 102 ? 22.971 8.819 14.965 1.00 32.14 536 LYS A O 1
ATOM 759 N N . GLY A 1 103 ? 21.280 7.633 15.836 1.00 31.84 537 GLY A N 1
ATOM 760 C CA . GLY A 1 103 ? 22.091 7.011 16.875 1.00 32.15 537 GLY A CA 1
ATOM 761 C C . GLY A 1 103 ? 22.988 5.872 16.438 1.00 31.68 537 GLY A C 1
ATOM 762 O O . GLY A 1 103 ? 23.953 5.522 17.135 1.00 32.32 537 GLY A O 1
ATOM 763 N N . THR A 1 104 ? 22.716 5.259 15.301 1.00 30.64 538 THR A N 1
ATOM 764 C CA . THR A 1 104 ? 23.576 4.182 14.863 1.00 29.68 538 THR A CA 1
ATOM 765 C C . THR A 1 104 ? 24.157 4.385 13.475 1.00 29.55 538 THR A C 1
ATOM 766 O O . THR A 1 104 ? 25.066 3.638 13.076 1.00 29.40 538 THR A O 1
ATOM 770 N N . GLY A 1 105 ? 23.619 5.331 12.703 1.00 28.95 539 GLY A N 1
ATOM 771 C CA . GLY A 1 105 ? 23.959 5.422 11.276 1.00 28.57 539 GLY A CA 1
ATOM 772 C C . GLY A 1 105 ? 23.259 4.374 10.406 1.00 28.70 539 GLY A C 1
ATOM 773 O O . GLY A 1 105 ? 23.419 4.368 9.178 1.00 29.25 539 GLY A O 1
ATOM 774 N N . LYS A 1 106 ? 22.471 3.489 11.023 1.00 28.02 540 LYS A N 1
ATOM 775 C CA A LYS A 1 106 ? 21.765 2.432 10.290 0.60 28.02 540 LYS A CA 1
ATOM 776 C CA B LYS A 1 106 ? 21.785 2.441 10.278 0.40 27.86 540 LYS A CA 1
ATOM 777 C C . LYS A 1 106 ? 20.714 3.115 9.394 1.00 27.53 540 LYS A C 1
ATOM 778 O O . LYS A 1 106 ? 20.057 4.056 9.823 1.00 26.82 540 LYS A O 1
ATOM 789 N N . SER A 1 107 ? 20.559 2.615 8.165 1.00 27.51 541 SER A N 1
ATOM 790 C CA . SER A 1 107 ? 19.732 3.274 7.155 1.00 26.52 541 SER A CA 1
ATOM 791 C C . SER A 1 107 ? 19.064 2.303 6.203 1.00 26.01 541 SER A C 1
ATOM 792 O O . SER A 1 107 ? 19.579 1.192 5.991 1.00 25.69 541 SER A O 1
ATOM 795 N N . GLU A 1 108 ? 17.918 2.724 5.650 1.00 24.78 542 GLU A N 1
ATOM 796 C CA . GLU A 1 108 ? 17.218 2.065 4.537 1.00 23.86 542 GLU A CA 1
ATOM 797 C C . GLU A 1 108 ? 16.707 3.135 3.590 1.00 23.36 542 GLU A C 1
ATOM 798 O O . GLU A 1 108 ? 16.458 4.282 4.017 1.00 21.52 542 GLU A O 1
ATOM 804 N N . SER A 1 109 ? 16.536 2.759 2.324 1.00 21.83 543 SER A N 1
ATOM 805 C CA . SER A 1 109 ? 16.034 3.682 1.351 1.00 23.03 543 SER A CA 1
ATOM 806 C C . SER A 1 109 ? 15.262 3.009 0.233 1.00 21.98 543 SER A C 1
ATOM 807 O O . SER A 1 109 ? 15.402 1.797 -0.031 1.00 22.48 543 SER A O 1
ATOM 810 N N . ILE A 1 110 ? 14.421 3.798 -0.422 1.00 21.50 544 ILE A N 1
ATOM 811 C CA . ILE A 1 110 ? 13.768 3.370 -1.656 1.00 20.28 544 ILE A CA 1
ATOM 812 C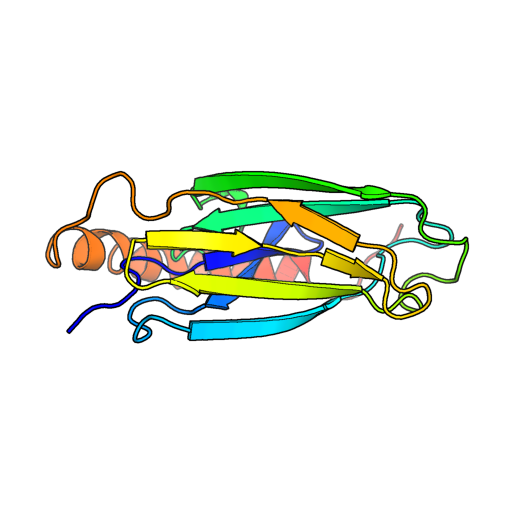 C . ILE A 1 110 ? 13.868 4.455 -2.689 1.00 20.70 544 ILE A C 1
ATOM 813 O O . ILE A 1 110 ? 14.098 5.630 -2.360 1.00 20.72 544 ILE A O 1
ATOM 818 N N . THR A 1 111 ? 13.703 4.049 -3.927 1.00 20.78 545 THR A N 1
ATOM 819 C CA A THR A 1 111 ? 13.582 4.949 -5.059 0.50 22.59 545 THR A CA 1
ATOM 820 C CA B THR A 1 111 ? 13.575 4.983 -5.008 0.50 22.34 545 THR A CA 1
ATOM 821 C C . THR A 1 111 ? 12.251 4.656 -5.685 1.00 23.79 545 THR A C 1
ATOM 822 O O . THR A 1 111 ? 11.897 3.461 -5.887 1.00 26.04 545 THR A O 1
ATOM 829 N N . ILE A 1 112 ? 11.483 5.700 -5.959 1.00 24.65 546 ILE A N 1
ATOM 830 C CA A ILE A 1 112 ? 10.185 5.557 -6.616 0.60 25.05 546 ILE A CA 1
ATOM 831 C CA B ILE A 1 112 ? 10.209 5.540 -6.656 0.40 25.20 546 ILE A CA 1
ATOM 832 C C . ILE A 1 112 ? 10.018 6.706 -7.629 1.00 25.68 546 ILE A C 1
ATOM 833 O O . ILE A 1 112 ? 10.709 7.724 -7.538 1.00 24.01 546 ILE A O 1
ATOM 842 N N . THR A 1 113 ? 9.102 6.533 -8.574 1.00 25.29 547 THR A N 1
ATOM 843 C CA . THR A 1 113 ? 8.756 7.556 -9.553 1.00 25.70 547 THR A CA 1
ATOM 844 C C . THR A 1 113 ? 7.399 8.195 -9.120 1.00 26.51 547 THR A C 1
ATOM 845 O O . THR A 1 113 ? 6.332 7.553 -9.069 1.00 27.05 547 THR A O 1
ATOM 849 N N . ASN A 1 114 ? 7.466 9.471 -8.728 1.00 27.18 548 ASN A N 1
ATOM 850 C CA . ASN A 1 11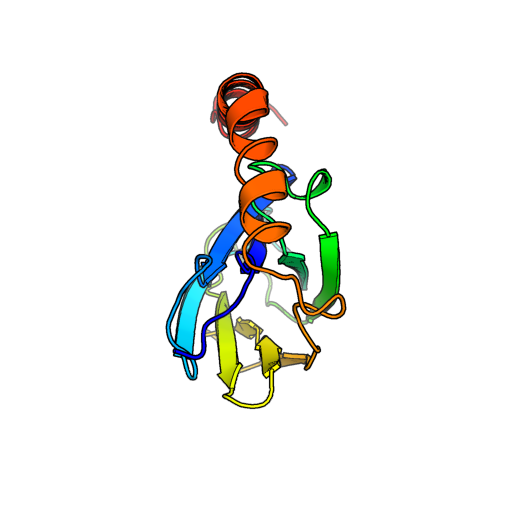4 ? 6.268 10.266 -8.415 1.00 25.87 548 ASN A CA 1
ATOM 851 C C . ASN A 1 114 ? 5.535 10.728 -9.677 1.00 25.67 548 ASN A C 1
ATOM 852 O O . ASN A 1 114 ? 6.056 10.665 -10.787 1.00 25.58 548 ASN A O 1
ATOM 857 N N . ASP A 1 115 ? 4.294 11.158 -9.492 1.00 25.14 549 ASP A N 1
ATOM 858 C CA . ASP A 1 115 ? 3.513 11.764 -10.550 1.00 25.19 549 ASP A CA 1
ATOM 859 C C . ASP A 1 115 ? 3.515 10.870 -11.813 1.00 25.65 549 ASP A C 1
ATOM 860 O O . ASP A 1 115 ? 3.833 11.333 -12.918 1.00 23.77 549 ASP A O 1
ATOM 865 N N . LYS A 1 116 ? 3.169 9.589 -11.631 1.00 25.94 550 LYS A N 1
ATOM 866 C CA . LYS A 1 116 ? 3.169 8.626 -12.764 1.00 27.10 550 LYS A CA 1
ATOM 867 C C . LYS A 1 116 ? 2.132 8.998 -13.833 1.00 27.06 550 LYS A C 1
ATOM 868 O O . LYS A 1 116 ? 2.253 8.571 -14.980 1.00 27.58 550 LYS A O 1
ATOM 874 N N . GLY A 1 117 ? 1.101 9.739 -13.425 1.00 26.86 551 GLY A N 1
ATOM 875 C CA . GLY A 1 117 ? 0.102 10.269 -14.318 1.00 28.13 551 GLY A CA 1
ATOM 876 C C . GLY A 1 117 ? 0.599 11.464 -15.108 1.00 28.53 551 GLY A C 1
ATOM 877 O O . GLY A 1 117 ? -0.038 11.834 -16.086 1.00 28.06 551 GLY A O 1
ATOM 878 N N . ARG A 1 118 ? 1.758 12.023 -14.716 1.00 28.75 552 ARG A N 1
ATOM 879 C CA . ARG A 1 118 ? 2.303 13.263 -15.290 1.00 29.00 552 ARG A CA 1
ATOM 880 C C . ARG A 1 118 ? 1.221 14.340 -15.451 1.00 28.27 552 ARG A C 1
ATOM 881 O O . ARG A 1 118 ? 0.952 14.816 -16.560 1.00 26.75 552 ARG A O 1
ATOM 889 N N . LEU A 1 119 ? 0.637 14.739 -14.328 1.00 26.92 553 LEU A N 1
ATOM 890 C CA . LEU A 1 119 ? -0.565 15.541 -14.325 1.00 27.56 553 LEU A CA 1
ATOM 891 C C . LEU A 1 119 ? -0.385 16.878 -15.031 1.00 28.53 553 LEU A C 1
ATOM 892 O O . LEU A 1 119 ? 0.698 17.505 -14.940 1.00 28.51 553 LEU A O 1
ATOM 897 N N . THR A 1 120 ? -1.448 17.314 -15.712 1.00 28.98 554 THR A N 1
ATOM 898 C CA . THR A 1 120 ? -1.495 18.670 -16.279 1.00 30.51 554 THR A CA 1
ATOM 899 C C . THR A 1 120 ? -1.765 19.678 -15.133 1.00 31.70 554 THR A C 1
ATOM 900 O O . THR A 1 120 ? -2.118 19.255 -14.030 1.00 29.79 554 THR A O 1
ATOM 904 N N . GLN A 1 121 ? -1.606 20.987 -15.379 1.00 33.49 555 GLN A N 1
ATOM 905 C CA . GLN A 1 121 ? -1.995 21.990 -14.364 1.00 35.38 555 GLN A CA 1
ATOM 906 C C . GLN A 1 121 ? -3.495 21.879 -14.079 1.00 36.53 555 GLN A C 1
ATOM 907 O O . GLN A 1 121 ? -3.897 21.958 -12.926 1.00 36.53 555 GLN A O 1
ATOM 913 N N . GLU A 1 122 ? -4.314 21.663 -15.121 1.00 37.09 556 GLU A N 1
ATOM 914 C CA A GLU A 1 122 ? -5.743 21.441 -14.925 0.50 37.79 556 GLU A CA 1
ATOM 915 C CA B GLU A 1 122 ? -5.759 21.401 -14.939 0.50 37.53 556 GLU A CA 1
ATOM 916 C C . GLU A 1 122 ? -5.998 20.293 -13.929 1.00 37.47 556 GLU A C 1
ATOM 917 O O . GLU A 1 122 ? -6.847 20.408 -13.024 1.00 37.79 556 GLU A O 1
ATOM 928 N N . GLU A 1 123 ? -5.284 19.187 -14.093 1.00 37.16 557 GLU A N 1
ATOM 929 C CA . GLU A 1 123 ? -5.508 18.032 -13.214 1.00 36.74 557 GLU A CA 1
ATOM 930 C C . GLU A 1 123 ? -5.068 18.325 -11.775 1.00 35.62 557 GLU A C 1
ATOM 931 O O . GLU A 1 123 ? -5.756 17.938 -10.833 1.00 35.43 557 GLU A O 1
ATOM 937 N N . ILE A 1 124 ? -3.933 19.011 -11.618 1.00 34.40 558 ILE A N 1
ATOM 938 C CA . ILE A 1 124 ? -3.425 19.349 -10.281 1.00 33.35 558 ILE A CA 1
ATOM 939 C C . ILE A 1 124 ? -4.489 20.237 -9.640 1.00 33.46 558 ILE A C 1
ATOM 940 O O . ILE A 1 124 ? -5.018 19.918 -8.581 1.00 30.95 558 ILE A O 1
ATOM 945 N N . ASP A 1 12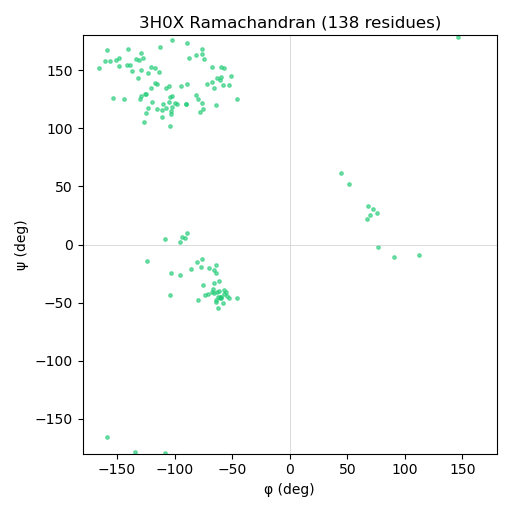5 ? -4.827 21.319 -10.356 1.00 33.44 559 ASP A N 1
ATOM 946 C CA . ASP A 1 125 ? -5.861 22.272 -9.947 1.00 33.87 559 ASP A CA 1
ATOM 947 C C . ASP A 1 125 ? -7.130 21.583 -9.454 1.00 33.30 559 ASP A C 1
ATOM 948 O O . ASP A 1 125 ? -7.660 21.945 -8.409 1.00 32.40 559 ASP A O 1
ATOM 953 N N . ARG A 1 126 ? -7.595 20.577 -10.188 1.00 33.00 560 ARG A N 1
ATOM 954 C CA . ARG A 1 126 ? -8.757 19.787 -9.773 1.00 33.70 560 ARG A CA 1
ATOM 955 C C . ARG A 1 126 ? -8.602 19.049 -8.425 1.00 32.51 560 ARG A C 1
ATOM 956 O O . ARG A 1 126 ? -9.530 19.016 -7.601 1.00 31.85 560 ARG A O 1
ATOM 964 N N . MET A 1 127 ? -7.461 18.398 -8.229 1.00 31.70 561 MET A N 1
ATOM 965 C CA . MET A 1 127 ? -7.193 17.679 -6.966 1.00 30.93 561 MET A CA 1
ATOM 966 C C . MET A 1 127 ? -7.066 18.682 -5.821 1.00 29.20 561 MET A C 1
ATOM 967 O O . MET A 1 127 ? -7.566 18.438 -4.757 1.00 26.42 561 MET A O 1
ATOM 972 N N . VAL A 1 128 ? -6.438 19.829 -6.090 1.00 28.42 562 VAL A N 1
ATOM 973 C CA . VAL A 1 128 ? -6.348 20.908 -5.114 1.00 28.70 562 VAL A CA 1
ATOM 974 C C . VAL A 1 128 ? -7.768 21.375 -4.710 1.00 28.72 562 VAL A C 1
ATOM 975 O O . VAL A 1 128 ? -8.044 21.517 -3.507 1.00 28.61 562 VAL A O 1
ATOM 979 N N . GLU A 1 129 ? -8.664 21.566 -5.689 1.00 28.88 563 GLU A N 1
ATOM 980 C CA A GLU A 1 129 ? -10.047 22.014 -5.447 0.60 29.16 563 GLU A CA 1
ATOM 981 C CA B GLU A 1 129 ? -10.003 22.055 -5.360 0.40 29.10 563 GLU A CA 1
ATOM 982 C C . GLU A 1 129 ? -10.749 21.004 -4.564 1.00 28.88 563 GLU A C 1
ATOM 983 O O . GLU A 1 129 ? -11.443 21.360 -3.638 1.00 28.06 563 GLU A O 1
ATOM 994 N N . GLU A 1 130 ? -10.573 19.718 -4.876 1.00 28.41 564 GLU A N 1
ATOM 995 C CA . GLU A 1 130 ? -11.232 18.706 -4.074 1.00 29.27 564 GLU A CA 1
ATOM 996 C C . GLU A 1 130 ? -10.701 18.664 -2.646 1.00 29.37 564 GLU A C 1
ATOM 997 O O . GLU A 1 130 ? -11.495 18.500 -1.709 1.00 29.56 564 GLU A O 1
ATOM 1003 N N . ALA A 1 131 ? -9.374 18.774 -2.474 1.00 27.62 565 ALA A N 1
ATOM 1004 C CA . ALA A 1 131 ? -8.801 18.943 -1.149 1.00 26.94 565 ALA A CA 1
ATOM 1005 C C . ALA A 1 131 ? -9.399 20.124 -0.380 1.00 27.11 565 ALA A C 1
ATOM 1006 O O . ALA A 1 131 ? -9.662 20.023 0.810 1.00 25.88 565 ALA A O 1
ATOM 1008 N N . GLU A 1 132 ? -9.570 21.263 -1.032 1.00 28.07 566 GLU A N 1
ATOM 1009 C CA . GLU A 1 132 ? -10.183 22.407 -0.361 1.00 29.36 566 GLU A CA 1
ATOM 1010 C C . GLU A 1 132 ? -11.622 22.087 0.052 1.00 30.32 566 GLU A C 1
ATOM 1011 O O . GLU A 1 132 ? -12.059 22.404 1.139 1.00 29.97 566 GLU A O 1
ATOM 1017 N N . LYS A 1 133 ? -12.345 21.402 -0.813 1.00 31.59 567 LYS A N 1
ATOM 1018 C CA . LYS A 1 133 ? -13.719 21.020 -0.521 1.00 32.20 567 LYS A CA 1
ATOM 1019 C C . LYS A 1 133 ? -13.786 20.187 0.775 1.00 31.89 567 LYS A C 1
ATOM 1020 O O . LYS A 1 133 ? -14.688 20.368 1.605 1.00 31.98 567 LYS A O 1
ATOM 1026 N N . PHE A 1 134 ? -12.805 19.306 0.979 1.00 30.54 568 PHE A N 1
ATOM 1027 C CA . PHE A 1 134 ? -12.731 18.492 2.192 1.00 29.75 568 PHE A CA 1
ATOM 1028 C C . PHE A 1 134 ? -11.871 19.051 3.326 1.00 28.28 568 PHE A C 1
ATOM 1029 O O . PHE A 1 134 ? -11.689 18.373 4.313 1.00 27.83 568 PHE A O 1
ATOM 1037 N N . ALA A 1 135 ? -11.366 20.278 3.195 1.00 27.65 569 ALA A N 1
ATOM 1038 C CA . ALA A 1 135 ? -10.360 20.818 4.131 1.00 26.65 569 ALA A CA 1
ATOM 1039 C C . ALA A 1 135 ? -10.903 20.842 5.551 1.00 26.23 569 ALA A C 1
ATOM 1040 O O . ALA A 1 135 ? -10.207 20.469 6.512 1.00 23.65 569 ALA A O 1
ATOM 1042 N N . SER A 1 136 ? -12.145 21.323 5.677 1.00 26.10 570 SER A N 1
ATOM 1043 C CA . SER A 1 136 ? -12.771 21.470 6.986 1.00 27.35 570 SER A CA 1
ATOM 1044 C C . SER A 1 136 ? -12.980 20.122 7.714 1.00 27.63 570 SER A C 1
ATOM 1045 O O . SER A 1 136 ? -12.592 19.921 8.888 1.00 26.90 570 SER A O 1
ATOM 1048 N N . GLU A 1 137 ? -13.557 19.173 6.999 1.00 28.33 571 GLU A N 1
ATOM 1049 C CA . GLU A 1 137 ? -13.717 17.804 7.506 1.00 29.33 571 GLU A CA 1
ATOM 1050 C C . GLU A 1 137 ? -12.322 17.207 7.872 1.00 28.26 571 GLU A C 1
ATOM 1051 O O . GLU A 1 137 ? -12.122 16.669 8.951 1.00 29.18 571 GLU A O 1
ATOM 1057 N N . ASP A 1 138 ? -11.369 17.302 6.945 1.00 27.25 572 ASP A N 1
ATOM 1058 C CA . ASP A 1 138 ? -9.978 16.818 7.166 1.00 25.46 572 ASP A CA 1
ATOM 1059 C C . ASP A 1 138 ? -9.396 17.416 8.446 1.00 25.03 572 ASP A C 1
ATOM 1060 O O . ASP A 1 138 ? -8.759 16.723 9.246 1.00 25.18 572 ASP A O 1
ATOM 1065 N N . ALA A 1 139 ? -9.577 18.725 8.617 1.00 24.45 573 ALA A N 1
ATOM 1066 C CA . ALA A 1 139 ? -8.988 19.420 9.752 1.00 24.21 573 ALA A CA 1
ATOM 1067 C C . ALA A 1 139 ? -9.595 18.935 11.050 1.00 24.38 573 ALA A C 1
ATOM 1068 O O . ALA A 1 139 ? -8.914 18.919 12.082 1.00 23.19 573 ALA A O 1
ATOM 1070 N N . SER A 1 140 ? -10.875 18.581 10.996 1.00 24.62 574 SER A N 1
ATOM 1071 C CA . SER A 1 140 ? -11.583 18.167 12.179 1.00 25.87 574 SER A CA 1
ATOM 1072 C C . SER A 1 140 ? -11.136 16.740 12.607 1.00 26.38 574 SER A C 1
ATOM 1073 O O . SER A 1 140 ? -10.917 16.472 13.788 1.00 26.71 574 SER A O 1
ATOM 1076 N N . ILE A 1 141 ? -11.007 15.841 11.642 1.00 26.02 575 ILE A N 1
ATOM 1077 C CA . ILE A 1 141 ? -10.522 14.467 11.907 1.00 25.86 575 ILE A CA 1
ATOM 1078 C C . ILE A 1 141 ? -9.094 14.538 12.445 1.00 25.75 575 ILE A C 1
ATOM 1079 O O . ILE A 1 141 ? -8.741 13.898 13.438 1.00 25.06 575 ILE A O 1
ATOM 1084 N N . LYS A 1 142 ? -8.259 15.363 11.812 1.00 25.82 576 LYS A N 1
ATOM 1085 C CA . LYS A 1 142 ? -6.850 15.501 12.249 1.00 25.34 576 LYS A CA 1
ATOM 1086 C C . LYS A 1 142 ? -6.729 16.004 13.700 1.00 25.62 576 LYS A C 1
ATOM 1087 O O . LYS A 1 142 ? -5.969 15.466 14.500 1.00 24.73 576 LYS A O 1
ATOM 1093 N N . ALA A 1 143 ? -7.492 17.029 14.050 1.00 26.42 577 ALA A N 1
ATOM 1094 C CA . ALA A 1 143 ? -7.494 17.558 15.402 1.00 27.76 577 ALA A CA 1
ATOM 1095 C C . ALA A 1 143 ? -7.818 16.469 16.441 1.00 29.01 577 ALA A C 1
ATOM 1096 O O . ALA A 1 143 ? -7.219 16.426 17.529 1.00 29.18 577 ALA A O 1
ATOM 1098 N N . LYS A 1 144 ? -8.781 15.634 16.084 1.00 30.74 578 LYS A N 1
ATOM 1099 C CA . LYS A 1 144 ? -9.338 14.610 16.963 1.00 32.56 578 LYS A CA 1
ATOM 1100 C C . LYS A 1 144 ? -8.307 13.504 17.165 1.00 32.75 578 LYS A C 1
ATOM 1101 O O . LYS A 1 144 ? -8.100 13.011 18.280 1.00 33.36 578 LYS A O 1
ATOM 1107 N N . VAL A 1 145 ? -7.652 13.132 16.065 1.00 32.58 579 VAL A N 1
ATOM 1108 C CA . VAL A 1 145 ? -6.597 12.145 16.134 1.00 32.43 579 VAL A CA 1
ATOM 1109 C C . VAL A 1 145 ? -5.434 12.663 16.968 1.00 32.08 579 VAL A C 1
ATOM 1110 O O . VAL A 1 145 ? -4.966 11.992 17.882 1.00 32.70 579 VAL A O 1
ATOM 1114 N N . GLU A 1 146 ? -4.993 13.884 16.716 1.00 31.21 580 GLU A N 1
ATOM 1115 C CA . GLU A 1 146 ? -3.766 14.361 17.346 1.00 30.79 580 GLU A CA 1
ATOM 1116 C C . GLU A 1 146 ? -3.916 14.857 18.786 1.00 29.58 580 GLU A C 1
ATOM 1117 O O . GLU A 1 146 ? -2.902 15.007 19.500 1.00 29.53 580 GLU A O 1
ATOM 1123 N N . SER A 1 147 ? -5.150 15.107 19.228 1.00 27.75 581 SER A N 1
ATOM 1124 C CA A SER A 1 147 ? -5.367 15.571 20.600 0.50 27.72 581 SER A CA 1
ATOM 1125 C CA B SER A 1 147 ? -5.355 15.587 20.598 0.50 26.84 581 SER A CA 1
ATOM 1126 C C . SER A 1 147 ? -4.735 14.587 21.575 1.00 26.32 581 SER A C 1
ATOM 1127 O O . SER A 1 147 ? -4.787 13.373 21.348 1.00 25.53 581 SER A O 1
ATOM 1132 N N . ARG A 1 148 ? -4.127 15.105 22.642 1.00 26.04 582 ARG A N 1
ATOM 1133 C CA . ARG A 1 148 ? -3.418 14.251 23.626 1.00 25.88 582 ARG A CA 1
ATOM 1134 C C . ARG A 1 148 ? -4.302 13.738 24.779 1.00 26.24 582 ARG A C 1
ATOM 1135 O O . ARG A 1 148 ? -3.795 13.231 25.745 1.00 27.88 582 ARG A O 1
ATOM 1143 N N . ASN A 1 149 ? -5.609 13.929 24.693 1.00 26.41 583 ASN A N 1
ATOM 1144 C CA A ASN A 1 149 ? -6.537 13.484 25.752 0.60 26.35 583 ASN A CA 1
ATOM 1145 C CA B ASN A 1 149 ? -6.538 13.485 25.746 0.40 26.37 583 ASN A CA 1
ATOM 1146 C C . ASN A 1 149 ? -6.982 12.048 25.494 1.00 26.13 583 ASN A C 1
ATOM 1147 O O . ASN A 1 149 ? -8.169 11.760 25.371 1.00 27.70 583 ASN A O 1
ATOM 1156 N N . LYS A 1 150 ? -6.018 11.163 25.386 1.00 24.86 584 LYS A N 1
ATOM 1157 C CA . LYS A 1 150 ? -6.271 9.804 25.031 1.00 24.43 584 LYS A CA 1
ATOM 1158 C C . LYS A 1 150 ? -5.733 8.855 26.070 1.00 23.66 584 LYS A C 1
ATOM 1159 O O . LYS A 1 150 ? -4.748 9.120 26.768 1.00 21.77 584 LYS A O 1
ATOM 1165 N N . LEU A 1 151 ? -6.458 7.759 26.181 1.00 23.11 585 LEU A N 1
ATOM 1166 C CA . LEU A 1 151 ? -6.156 6.714 27.111 1.00 21.92 585 LEU A CA 1
ATOM 1167 C C . LEU A 1 151 ? -5.805 5.478 26.326 1.00 22.51 585 LEU A C 1
ATOM 1168 O O . LEU A 1 151 ? -6.473 5.119 25.337 1.00 22.24 585 LEU A O 1
ATOM 1173 N N . GLU A 1 152 ? -4.773 4.788 26.792 1.00 22.93 586 GLU A N 1
ATOM 1174 C CA A GLU A 1 152 ? -4.467 3.485 26.240 0.60 23.03 586 GLU A CA 1
ATOM 1175 C CA B GLU A 1 152 ? -4.393 3.462 26.316 0.40 22.91 586 GLU A CA 1
ATOM 1176 C C . GLU A 1 152 ? -5.282 2.426 26.961 1.00 23.14 586 GLU A C 1
ATOM 1177 O O . GLU A 1 152 ? -6.099 2.753 27.829 1.00 22.93 586 GLU A O 1
#